Protein AF-A0A7J6A769-F1 (afdb_monomer_lite)

InterPro domains:
  IPR002492 Transposase, Tc1-like [PF01498] (1-58)
  IPR036397 Ribonuclease H superfamily [G3DSA:3.30.420.10] (31-125)

Structure (mmCIF, N/CA/C/O backbone):
data_AF-A0A7J6A769-F1
#
_entry.id   AF-A0A7J6A769-F1
#
loop_
_atom_site.group_PDB
_atom_site.id
_atom_site.type_symbol
_atom_site.label_atom_id
_atom_site.label_alt_id
_atom_site.label_comp_id
_atom_site.label_asym_id
_atom_site.label_entity_id
_atom_site.label_seq_id
_atom_site.pdbx_PDB_ins_code
_atom_site.Cartn_x
_atom_site.Cartn_y
_atom_site.Cartn_z
_atom_site.occupancy
_atom_site.B_iso_or_equiv
_atom_site.auth_seq_id
_atom_site.auth_comp_id
_atom_site.auth_asym_id
_atom_site.auth_atom_id
_atom_site.pdbx_PDB_model_num
ATOM 1 N N . MET A 1 1 ? 12.640 -5.653 -12.047 1.00 65.69 1 MET A N 1
ATOM 2 C CA . MET A 1 1 ? 12.620 -6.561 -13.205 1.00 65.69 1 MET A CA 1
ATOM 3 C C . MET A 1 1 ? 11.781 -5.989 -14.332 1.00 65.69 1 MET A C 1
ATOM 5 O O . MET A 1 1 ? 10.669 -6.430 -14.593 1.00 65.69 1 MET A O 1
ATOM 9 N N . THR A 1 2 ? 12.289 -4.942 -14.967 1.00 82.19 2 THR A N 1
ATOM 10 C CA . THR A 1 2 ? 11.688 -4.378 -16.181 1.00 82.19 2 THR A CA 1
ATOM 11 C C . THR A 1 2 ? 11.985 -5.263 -17.401 1.00 82.19 2 THR A C 1
ATOM 13 O O . THR A 1 2 ? 12.846 -6.138 -17.352 1.00 82.19 2 THR A O 1
ATOM 16 N N . LEU A 1 3 ? 11.262 -5.061 -18.508 1.00 83.94 3 LEU A N 1
ATOM 17 C CA . LEU A 1 3 ? 11.512 -5.803 -19.753 1.00 83.94 3 LEU A CA 1
ATOM 18 C C . LEU A 1 3 ? 12.920 -5.509 -20.304 1.00 83.94 3 LEU A C 1
ATOM 20 O O . LEU A 1 3 ? 13.565 -6.401 -20.845 1.00 83.94 3 LEU A O 1
ATOM 24 N N . ASP A 1 4 ? 13.410 -4.286 -20.095 1.00 85.12 4 ASP A N 1
ATOM 25 C CA . ASP A 1 4 ? 14.759 -3.865 -20.485 1.00 85.12 4 ASP A CA 1
ATOM 26 C C . ASP A 1 4 ? 15.838 -4.593 -19.677 1.00 85.12 4 ASP A C 1
ATOM 28 O O . ASP A 1 4 ? 16.845 -5.014 -20.238 1.00 85.12 4 ASP A O 1
ATOM 32 N N . GLU A 1 5 ? 15.611 -4.787 -18.374 1.00 86.75 5 GLU A N 1
ATOM 33 C CA . GLU A 1 5 ? 16.487 -5.606 -17.528 1.00 86.75 5 GLU A CA 1
ATOM 34 C C . GLU A 1 5 ? 16.547 -7.050 -18.041 1.00 86.75 5 GLU A C 1
ATOM 36 O O . GLU A 1 5 ? 17.636 -7.594 -18.179 1.00 86.75 5 GLU A O 1
ATOM 41 N N . LEU A 1 6 ? 15.405 -7.642 -18.412 1.00 86.62 6 LEU A N 1
ATOM 42 C CA . LEU A 1 6 ? 15.369 -9.004 -18.960 1.00 86.62 6 LEU A CA 1
ATOM 43 C C . LEU A 1 6 ? 16.128 -9.126 -20.286 1.00 86.62 6 LEU A C 1
ATOM 45 O O . LEU A 1 6 ? 16.881 -10.075 -20.479 1.00 86.62 6 LEU A O 1
ATOM 49 N N . GLN A 1 7 ? 15.966 -8.155 -21.184 1.00 89.38 7 GLN A N 1
ATOM 50 C CA . GLN A 1 7 ? 16.672 -8.152 -22.464 1.00 89.38 7 GLN A CA 1
ATOM 51 C C . GLN A 1 7 ? 18.194 -8.031 -22.287 1.00 89.38 7 GLN A C 1
ATOM 53 O O . GLN A 1 7 ? 18.956 -8.627 -23.047 1.00 89.38 7 GLN A O 1
ATOM 58 N N . ARG A 1 8 ? 18.646 -7.278 -21.276 1.00 88.44 8 ARG A N 1
ATOM 59 C CA . ARG A 1 8 ? 20.070 -7.183 -20.929 1.00 88.44 8 ARG A CA 1
ATOM 60 C C . ARG A 1 8 ? 20.598 -8.509 -20.387 1.00 88.44 8 ARG A C 1
ATOM 62 O O . ARG A 1 8 ? 21.608 -8.985 -20.885 1.00 88.44 8 ARG A O 1
ATOM 69 N N . THR A 1 9 ? 19.867 -9.155 -19.475 1.00 89.25 9 THR A N 1
ATOM 70 C CA . THR A 1 9 ? 20.287 -10.454 -18.916 1.00 89.25 9 THR A CA 1
ATOM 71 C C . THR A 1 9 ? 20.381 -11.562 -19.966 1.00 89.25 9 THR A C 1
ATOM 73 O O . THR A 1 9 ? 21.272 -12.398 -19.885 1.00 89.25 9 THR A O 1
ATOM 76 N N . THR A 1 10 ? 19.514 -11.578 -20.987 1.00 86.69 10 THR A N 1
ATOM 77 C CA . THR A 1 10 ? 19.628 -12.571 -22.073 1.00 86.69 10 THR A CA 1
ATOM 78 C C . THR A 1 10 ? 20.834 -12.294 -22.965 1.00 86.69 10 THR A C 1
ATOM 80 O O . THR A 1 10 ? 21.525 -13.225 -23.369 1.00 86.69 10 THR A O 1
ATOM 83 N N . ALA A 1 11 ? 21.133 -11.015 -23.219 1.00 87.44 11 ALA A N 1
ATOM 84 C CA . ALA A 1 11 ? 22.298 -10.618 -24.004 1.00 87.44 11 ALA A CA 1
ATOM 85 C C . ALA A 1 11 ? 23.623 -10.943 -23.289 1.00 87.44 11 ALA A C 1
ATOM 87 O O . ALA A 1 11 ? 24.581 -11.334 -23.949 1.00 87.44 11 ALA A O 1
ATOM 88 N N . GLU A 1 12 ? 23.669 -10.849 -21.956 1.00 88.38 12 GLU A N 1
ATOM 89 C CA . GLU A 1 12 ? 24.814 -11.283 -21.136 1.00 88.38 12 GLU A CA 1
ATOM 90 C C . GLU A 1 12 ? 25.096 -12.790 -21.265 1.00 88.38 12 GLU A C 1
ATOM 92 O O . GLU A 1 12 ? 26.248 -13.210 -21.214 1.00 88.38 12 GLU A O 1
ATOM 97 N N . VAL A 1 13 ? 24.057 -13.598 -21.496 1.00 88.19 13 VAL A N 1
ATOM 98 C CA . VAL A 1 13 ? 24.154 -15.051 -21.736 1.00 88.19 13 VAL A CA 1
ATOM 99 C C . VAL A 1 13 ? 24.471 -15.369 -23.213 1.00 88.19 13 VAL A C 1
ATOM 101 O O . VAL A 1 13 ? 24.634 -16.526 -23.588 1.00 88.19 13 VAL A O 1
ATOM 104 N N . GLY A 1 14 ? 24.616 -14.346 -24.064 1.00 87.38 14 GLY A N 1
ATOM 105 C CA . GLY A 1 14 ? 24.923 -14.487 -25.490 1.00 87.38 14 GLY A CA 1
ATOM 106 C C . GLY A 1 14 ? 23.694 -14.650 -26.390 1.00 87.38 14 GLY A C 1
ATOM 107 O O . GLY A 1 14 ? 23.841 -14.817 -27.600 1.00 87.38 14 GLY A O 1
ATOM 108 N N . GLU A 1 15 ? 22.480 -14.557 -25.841 1.00 84.31 15 GLU A N 1
ATOM 109 C CA . GLU A 1 15 ? 21.236 -14.636 -26.605 1.00 84.31 15 GLU A CA 1
ATOM 110 C C . GLU A 1 15 ? 20.649 -13.243 -26.867 1.00 84.31 15 GLU A C 1
ATOM 112 O O . GLU A 1 15 ? 20.137 -12.551 -25.981 1.00 84.31 15 GLU A O 1
ATOM 117 N N . SER A 1 16 ? 20.665 -12.831 -28.136 1.00 86.56 16 SER A N 1
ATOM 118 C CA . SER A 1 16 ? 19.993 -11.607 -28.572 1.00 86.56 16 SER A CA 1
ATOM 119 C C . SER A 1 16 ? 18.514 -11.884 -28.842 1.00 86.56 16 SER A C 1
ATOM 121 O O . SER A 1 16 ? 18.136 -12.409 -29.891 1.00 86.56 16 SER A O 1
ATOM 123 N N . VAL A 1 17 ? 17.656 -11.538 -27.879 1.00 88.75 17 VAL A N 1
ATOM 124 C CA . VAL A 1 17 ? 16.205 -11.753 -27.962 1.00 88.75 17 VAL A CA 1
ATOM 125 C C . VAL A 1 17 ? 15.472 -10.424 -28.146 1.00 88.75 17 VAL A C 1
ATOM 127 O O . VAL A 1 17 ? 15.727 -9.436 -27.454 1.00 88.75 17 VAL A O 1
ATOM 130 N N . HIS A 1 18 ? 14.507 -10.388 -29.070 1.00 90.50 18 HIS A N 1
ATOM 131 C CA . HIS A 1 18 ? 13.672 -9.204 -29.267 1.00 90.50 18 HIS A CA 1
ATOM 132 C C . HIS A 1 18 ? 12.664 -9.021 -28.120 1.00 90.50 18 HIS A C 1
ATOM 134 O O . HIS A 1 18 ? 12.054 -9.976 -27.630 1.00 90.50 18 HIS A O 1
ATOM 140 N N . ARG A 1 19 ? 12.397 -7.762 -27.753 1.00 89.06 19 ARG A N 1
ATOM 141 C CA . ARG A 1 19 ? 11.475 -7.374 -26.668 1.00 89.06 19 ARG A CA 1
ATOM 142 C C . ARG A 1 19 ? 10.098 -8.030 -26.764 1.00 89.06 19 ARG A C 1
ATOM 144 O O . ARG A 1 19 ? 9.517 -8.429 -25.756 1.00 89.06 19 ARG A O 1
ATOM 151 N N . THR A 1 20 ? 9.560 -8.144 -27.979 1.00 90.88 20 THR A N 1
ATOM 152 C CA . THR A 1 20 ? 8.240 -8.751 -28.214 1.00 90.88 20 THR A CA 1
ATOM 153 C C . THR A 1 20 ? 8.225 -10.237 -27.892 1.00 90.88 20 THR A C 1
ATOM 155 O O . THR A 1 20 ? 7.206 -10.740 -27.433 1.00 90.88 20 THR A O 1
ATOM 158 N N . THR A 1 21 ? 9.335 -10.940 -28.119 1.00 91.75 21 THR A N 1
ATOM 159 C CA . THR A 1 21 ? 9.466 -12.365 -27.807 1.00 91.75 21 THR A CA 1
ATOM 160 C C . THR A 1 21 ? 9.449 -12.562 -26.297 1.00 91.75 21 THR A C 1
ATOM 162 O O . THR A 1 21 ? 8.645 -13.346 -25.804 1.00 91.75 21 THR A O 1
ATOM 165 N N . ILE A 1 22 ? 10.214 -11.752 -25.558 1.00 90.38 22 ILE A N 1
ATOM 166 C CA . ILE A 1 22 ? 10.205 -11.740 -24.087 1.00 90.38 22 ILE A CA 1
ATOM 167 C C . ILE A 1 22 ? 8.787 -11.466 -23.563 1.00 90.38 22 ILE A C 1
ATOM 169 O O . ILE A 1 22 ? 8.263 -12.231 -22.757 1.00 90.38 22 ILE A O 1
ATOM 173 N N . SER A 1 23 ? 8.113 -10.426 -24.070 1.00 89.75 23 SER A N 1
ATOM 174 C CA . SER A 1 23 ? 6.742 -10.096 -23.654 1.00 89.75 23 SER A CA 1
ATOM 175 C C . SER A 1 23 ? 5.740 -11.216 -23.947 1.00 89.75 23 SER A C 1
ATOM 177 O O . SER A 1 23 ? 4.922 -11.530 -23.085 1.00 89.75 23 SER A O 1
ATOM 179 N N . ARG A 1 24 ? 5.795 -11.839 -25.131 1.00 93.38 24 ARG A N 1
ATOM 180 C CA . ARG A 1 24 ? 4.902 -12.950 -25.498 1.00 93.38 24 ARG A CA 1
ATOM 181 C C . ARG A 1 24 ? 5.118 -14.163 -24.601 1.00 93.38 24 ARG A C 1
ATOM 183 O O . ARG A 1 24 ? 4.139 -14.748 -24.148 1.00 93.38 24 ARG A O 1
ATOM 190 N N . THR A 1 25 ? 6.369 -14.510 -24.311 1.00 93.06 25 THR A N 1
ATOM 191 C CA . THR A 1 25 ? 6.705 -15.621 -23.413 1.00 93.06 25 THR A CA 1
ATOM 192 C C . THR A 1 25 ? 6.221 -15.351 -21.989 1.00 93.06 25 THR A C 1
ATOM 194 O O . THR A 1 25 ? 5.599 -16.225 -21.391 1.00 93.06 25 THR A O 1
ATOM 197 N N . LEU A 1 26 ? 6.406 -14.128 -21.476 1.00 90.44 26 LEU A N 1
ATOM 198 C CA . LEU A 1 26 ? 5.879 -13.712 -20.170 1.00 90.44 26 LEU A CA 1
ATOM 199 C C . LEU A 1 26 ? 4.347 -13.757 -20.124 1.00 90.44 26 LEU A C 1
ATOM 201 O O . LEU A 1 26 ? 3.767 -14.250 -19.164 1.00 90.44 26 LEU A O 1
ATOM 205 N N . HIS A 1 27 ? 3.667 -13.299 -21.175 1.00 91.25 27 HIS A N 1
ATOM 206 C CA . HIS A 1 27 ? 2.207 -13.384 -21.241 1.00 91.25 27 HIS A CA 1
ATOM 207 C C . HIS A 1 27 ? 1.725 -14.837 -21.324 1.00 91.25 27 HIS A C 1
ATOM 209 O O . HIS A 1 27 ? 0.735 -15.183 -20.681 1.00 91.25 27 HIS A O 1
ATOM 215 N N . LYS A 1 28 ? 2.443 -15.704 -22.051 1.00 93.50 28 LYS A N 1
ATOM 216 C CA . LYS A 1 28 ? 2.166 -17.146 -22.105 1.00 93.50 28 LYS A CA 1
ATOM 217 C C . LYS A 1 28 ? 2.329 -17.809 -20.732 1.00 93.50 28 LYS A C 1
ATOM 219 O O . LYS A 1 28 ? 1.573 -18.722 -20.424 1.00 93.50 28 LYS A O 1
ATOM 224 N N . SER A 1 29 ? 3.255 -17.329 -19.898 1.00 92.38 29 SER A N 1
ATOM 225 C CA . SER A 1 29 ? 3.398 -17.762 -18.501 1.00 92.38 29 SER A CA 1
ATOM 226 C C . SER A 1 29 ? 2.487 -17.016 -17.514 1.00 92.38 29 SER A C 1
ATOM 228 O O . SER A 1 29 ? 2.562 -17.252 -16.311 1.00 92.38 29 SER A O 1
ATOM 230 N N . GLY A 1 30 ? 1.603 -16.133 -17.995 1.00 91.06 30 GLY A N 1
ATOM 231 C CA . GLY A 1 30 ? 0.641 -15.397 -17.169 1.00 91.06 30 GLY A CA 1
ATOM 232 C C . GLY A 1 30 ? 1.223 -14.204 -16.401 1.00 91.06 30 GLY A C 1
ATOM 233 O O . GLY A 1 30 ? 0.551 -13.646 -15.531 1.00 91.06 30 GLY A O 1
ATOM 234 N N . LEU A 1 31 ? 2.452 -13.788 -16.709 1.00 87.50 31 LEU A N 1
ATOM 235 C CA . LEU A 1 31 ? 3.113 -12.636 -16.103 1.00 87.50 31 LEU A CA 1
ATOM 236 C C . LEU A 1 31 ? 2.793 -11.366 -16.886 1.00 87.50 31 LEU A C 1
ATOM 238 O O . LEU A 1 31 ? 3.103 -11.254 -18.068 1.00 87.50 31 LEU A O 1
ATOM 242 N N . TYR A 1 32 ? 2.225 -10.369 -16.208 1.00 87.38 32 TYR A N 1
ATOM 243 C CA . TYR A 1 32 ? 1.846 -9.103 -16.828 1.00 87.38 32 TYR A CA 1
ATOM 244 C C . TYR A 1 32 ? 2.404 -7.902 -16.068 1.00 87.38 32 TYR A C 1
ATOM 246 O O . TYR A 1 32 ? 2.437 -7.882 -14.837 1.00 87.38 32 TYR A O 1
ATOM 254 N N . GLY A 1 33 ? 2.747 -6.845 -16.805 1.00 81.69 33 GLY A N 1
ATOM 255 C CA . GLY A 1 33 ? 3.098 -5.554 -16.215 1.00 81.69 33 GLY A CA 1
ATOM 256 C C . GLY A 1 33 ? 1.923 -4.949 -15.437 1.00 81.69 33 GLY A C 1
ATOM 257 O O . GLY A 1 33 ? 0.786 -4.920 -15.921 1.00 81.69 33 GLY A O 1
ATOM 258 N N . ARG A 1 34 ? 2.182 -4.465 -14.218 1.00 83.62 34 ARG A N 1
ATOM 259 C CA . ARG A 1 34 ? 1.205 -3.782 -13.354 1.00 83.62 34 ARG A CA 1
ATOM 260 C C . ARG A 1 34 ? 1.849 -2.592 -12.643 1.00 83.62 34 ARG A C 1
ATOM 262 O O . ARG A 1 34 ? 3.067 -2.450 -12.607 1.00 83.62 34 ARG A O 1
ATOM 269 N N . VAL A 1 35 ? 0.997 -1.728 -12.093 1.00 79.25 35 VAL A N 1
ATOM 270 C CA . VAL A 1 35 ? 1.375 -0.568 -11.276 1.00 79.25 35 VAL A CA 1
ATOM 271 C C . VAL A 1 35 ? 1.066 -0.904 -9.822 1.00 79.25 35 VAL A C 1
ATOM 273 O O . VAL A 1 35 ? -0.109 -0.961 -9.450 1.00 79.25 35 VAL A O 1
ATOM 276 N N . ALA A 1 36 ? 2.071 -1.136 -8.980 1.00 81.62 36 ALA A N 1
ATOM 277 C CA . ALA A 1 36 ? 1.790 -1.297 -7.560 1.00 81.62 36 ALA A CA 1
ATOM 278 C C . ALA A 1 36 ? 1.172 -0.027 -6.964 1.00 81.62 36 ALA A C 1
ATOM 280 O O . ALA A 1 36 ? 1.567 1.105 -7.248 1.00 81.62 36 ALA A O 1
ATOM 281 N N . ARG A 1 37 ? 0.187 -0.233 -6.091 1.00 85.75 37 ARG A N 1
ATOM 282 C CA . ARG A 1 37 ? -0.471 0.850 -5.362 1.00 85.75 37 ARG A CA 1
ATOM 283 C C . ARG A 1 37 ? 0.469 1.373 -4.282 1.00 85.75 37 ARG A C 1
ATOM 285 O O . ARG A 1 37 ? 1.042 0.583 -3.533 1.00 85.75 37 ARG A O 1
ATOM 292 N N . ARG A 1 38 ? 0.563 2.700 -4.149 1.00 84.56 38 ARG A N 1
ATOM 293 C CA . ARG A 1 38 ? 1.182 3.324 -2.973 1.00 84.56 38 ARG A CA 1
ATOM 294 C C . ARG A 1 38 ? 0.372 2.909 -1.749 1.00 84.56 38 ARG A C 1
ATOM 296 O O . ARG A 1 38 ? -0.829 3.161 -1.694 1.00 84.56 38 ARG A O 1
ATOM 303 N N . LYS A 1 39 ? 1.022 2.242 -0.802 1.00 87.50 39 LYS A N 1
ATOM 304 C CA . LYS A 1 39 ? 0.437 1.863 0.482 1.00 87.50 39 LYS A CA 1
ATOM 305 C C . LYS A 1 39 ? 1.288 2.489 1.585 1.00 87.50 39 LYS A C 1
ATOM 307 O O . LYS A 1 39 ? 2.512 2.498 1.440 1.00 87.50 39 LYS A O 1
ATOM 312 N N . PRO A 1 40 ? 0.679 3.012 2.659 1.00 90.19 40 PRO A N 1
ATOM 313 C CA . PRO A 1 40 ? 1.447 3.424 3.822 1.00 90.19 40 PRO A CA 1
ATOM 314 C C . PRO A 1 40 ? 2.159 2.201 4.406 1.00 90.19 40 PRO A C 1
ATOM 316 O O . PRO A 1 40 ? 1.592 1.105 4.461 1.00 90.19 40 PRO A O 1
ATOM 319 N N . PHE A 1 41 ? 3.408 2.384 4.827 1.00 91.50 41 PHE A N 1
ATOM 320 C CA . PHE A 1 41 ? 4.149 1.326 5.496 1.00 91.50 41 PHE A CA 1
ATOM 321 C C . PHE A 1 41 ? 3.598 1.140 6.913 1.00 91.50 41 PHE A C 1
ATOM 323 O O . PHE A 1 41 ? 3.510 2.091 7.689 1.00 91.50 41 PHE A O 1
ATOM 330 N N . LEU A 1 42 ? 3.196 -0.085 7.248 1.00 93.69 42 LEU A N 1
ATOM 331 C CA . LEU A 1 42 ? 2.626 -0.410 8.553 1.00 93.69 42 LEU A CA 1
ATOM 332 C C . LEU A 1 42 ? 3.654 -1.160 9.392 1.00 93.69 42 LEU A C 1
ATOM 334 O O . LEU A 1 42 ? 4.121 -2.226 8.989 1.00 93.69 42 LEU A O 1
ATOM 338 N N . LYS A 1 43 ? 3.933 -0.638 10.588 1.00 95.75 43 LYS A N 1
ATOM 339 C CA . LYS A 1 43 ? 4.665 -1.365 11.628 1.00 95.75 43 LYS A CA 1
ATOM 340 C C . LYS A 1 43 ? 3.831 -2.548 12.124 1.00 95.75 43 LYS A C 1
ATOM 342 O O . LYS A 1 43 ? 2.599 -2.518 12.060 1.00 95.75 43 LYS A O 1
ATOM 347 N N . ASP A 1 44 ? 4.483 -3.563 12.677 1.00 96.31 44 ASP A N 1
ATOM 348 C CA . ASP A 1 44 ? 3.787 -4.770 13.142 1.00 96.31 44 ASP A CA 1
ATOM 349 C C . ASP A 1 44 ? 2.803 -4.494 14.281 1.00 96.31 44 ASP A C 1
ATOM 351 O O . ASP A 1 44 ? 1.739 -5.109 14.336 1.00 96.31 44 ASP A O 1
ATOM 355 N N . ILE A 1 45 ? 3.089 -3.492 15.116 1.00 97.19 45 ILE A N 1
ATOM 356 C CA . ILE A 1 45 ? 2.159 -2.996 16.139 1.00 97.19 45 ILE A CA 1
ATOM 357 C C . ILE A 1 45 ? 0.842 -2.548 15.487 1.00 97.19 45 ILE A C 1
ATOM 359 O O . ILE A 1 45 ? -0.232 -2.972 15.904 1.00 97.19 45 ILE A O 1
ATOM 363 N N . HIS A 1 46 ? 0.910 -1.764 14.405 1.00 95.94 46 HIS A N 1
ATOM 364 C CA . HIS A 1 46 ? -0.284 -1.281 13.707 1.00 95.94 46 HIS A CA 1
ATOM 365 C C . HIS A 1 46 ? -1.066 -2.431 13.067 1.00 95.94 46 HIS A C 1
ATOM 367 O O . HIS A 1 46 ? -2.294 -2.417 13.085 1.00 95.94 46 HIS A O 1
ATOM 373 N N . LYS A 1 47 ? -0.377 -3.441 12.516 1.00 95.31 47 LYS A N 1
ATOM 374 C CA . LYS A 1 47 ? -1.032 -4.627 11.939 1.00 95.31 47 LYS A CA 1
ATOM 375 C C . LYS A 1 47 ? -1.823 -5.385 13.004 1.00 95.31 47 LYS A C 1
ATOM 377 O O . LYS A 1 47 ? -2.990 -5.692 12.775 1.00 95.31 47 LYS A O 1
ATOM 382 N N . LYS A 1 48 ? -1.219 -5.623 14.174 1.00 97.00 48 LYS A N 1
ATOM 383 C CA . LYS A 1 48 ? -1.872 -6.299 15.305 1.00 97.00 48 LYS A CA 1
ATOM 384 C C . LYS A 1 48 ? -3.082 -5.513 15.808 1.00 97.00 48 LYS A C 1
ATOM 386 O O . LYS A 1 48 ? -4.160 -6.087 15.927 1.00 97.00 48 LYS A O 1
ATOM 391 N N . SER A 1 49 ? -2.941 -4.204 16.027 1.00 96.50 49 SER A N 1
ATOM 392 C CA . SER A 1 49 ? -4.051 -3.360 16.490 1.00 96.50 49 SER A CA 1
ATOM 393 C C . SER A 1 49 ? -5.201 -3.312 15.483 1.00 96.50 49 SER A C 1
ATOM 395 O O . SER A 1 49 ? -6.357 -3.464 15.869 1.00 96.50 49 SER A O 1
ATOM 397 N N . ARG A 1 50 ? -4.900 -3.178 14.184 1.00 96.81 50 ARG A N 1
ATOM 398 C CA . ARG A 1 50 ? -5.920 -3.190 13.124 1.00 96.81 50 ARG A CA 1
ATOM 399 C C . ARG A 1 50 ? -6.630 -4.535 13.017 1.00 96.81 50 ARG A C 1
ATOM 401 O O . ARG A 1 50 ? -7.842 -4.551 12.839 1.00 96.81 50 ARG A O 1
ATOM 408 N N . LEU A 1 51 ? -5.900 -5.645 13.139 1.00 96.69 51 LEU A N 1
ATOM 409 C CA . LEU A 1 51 ? -6.493 -6.981 13.117 1.00 96.69 51 LEU A CA 1
ATOM 410 C C . LEU A 1 51 ? -7.401 -7.205 14.331 1.00 96.69 51 LEU A C 1
ATOM 412 O O . LEU A 1 51 ? -8.521 -7.681 14.172 1.00 96.69 51 LEU A O 1
ATOM 416 N N . LYS A 1 52 ? -6.954 -6.813 15.530 1.00 97.38 52 LYS A N 1
ATOM 417 C CA . LYS A 1 52 ? -7.763 -6.891 16.754 1.00 97.38 52 LYS A CA 1
ATOM 418 C C . LYS A 1 52 ? -9.049 -6.071 16.627 1.00 97.38 52 LYS A C 1
ATOM 420 O O . LYS A 1 52 ? -10.116 -6.578 16.936 1.00 97.38 52 LYS A O 1
ATOM 425 N N . PHE A 1 53 ? -8.951 -4.843 16.117 1.00 95.62 53 PHE A N 1
ATOM 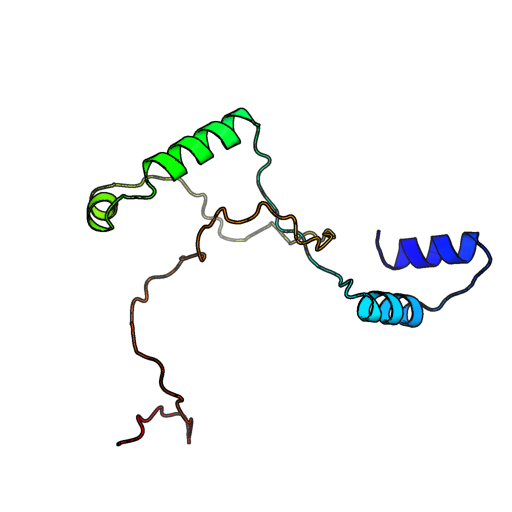426 C CA . PHE A 1 53 ? -10.118 -3.998 15.871 1.00 95.62 53 PHE A CA 1
ATOM 427 C C . PHE A 1 53 ? -11.075 -4.631 14.854 1.00 95.62 53 PHE A C 1
ATOM 429 O O . PHE A 1 53 ? -12.267 -4.722 15.112 1.00 95.62 53 PHE A O 1
ATOM 436 N N . ALA A 1 54 ? -10.570 -5.112 13.715 1.00 95.88 54 ALA A N 1
ATOM 437 C CA . ALA A 1 54 ? -11.421 -5.724 12.698 1.00 95.88 54 ALA A CA 1
ATOM 438 C C . ALA A 1 54 ? -12.134 -6.974 13.232 1.00 95.88 54 ALA A C 1
ATOM 440 O O . ALA A 1 54 ? -13.336 -7.114 13.051 1.00 95.88 54 ALA A O 1
ATOM 441 N N . THR A 1 55 ? -11.404 -7.852 13.926 1.00 96.69 55 THR A N 1
ATOM 442 C CA . THR A 1 55 ? -11.955 -9.100 14.475 1.00 96.69 55 THR A CA 1
ATOM 443 C C . THR A 1 55 ? -12.997 -8.863 15.562 1.00 96.69 55 THR A C 1
ATOM 445 O O . THR A 1 55 ? -14.008 -9.558 15.565 1.00 96.69 55 THR A O 1
ATOM 448 N N . SER A 1 56 ? -12.811 -7.867 16.436 1.00 96.19 56 SER A N 1
ATOM 449 C CA . SER A 1 56 ? -13.794 -7.559 17.481 1.00 96.19 56 SER A CA 1
ATOM 450 C C . SER A 1 56 ? -15.101 -6.982 16.936 1.00 96.19 56 SER A C 1
ATOM 452 O O . SER A 1 56 ? -16.123 -7.124 17.593 1.00 96.19 56 SER A O 1
ATOM 454 N N . HIS A 1 57 ? -15.075 -6.367 15.749 1.00 94.25 57 HIS A N 1
ATOM 455 C CA . HIS A 1 57 ? -16.233 -5.701 15.145 1.00 94.25 57 HIS A CA 1
ATOM 456 C C . HIS A 1 57 ? -16.831 -6.470 13.942 1.00 94.25 57 HIS A C 1
ATOM 458 O O . HIS A 1 57 ? -17.655 -5.937 13.199 1.00 94.25 57 HIS A O 1
ATOM 464 N N . LEU A 1 58 ? -16.432 -7.733 13.716 1.00 92.75 58 LEU A N 1
ATOM 465 C CA . LEU A 1 58 ? -16.945 -8.568 12.611 1.00 92.75 58 LEU A CA 1
ATOM 466 C C . LEU A 1 58 ? -18.455 -8.840 12.708 1.00 92.75 58 LEU A C 1
ATOM 468 O O . LEU A 1 58 ? -19.115 -8.984 11.682 1.00 92.75 58 LEU A O 1
ATOM 472 N N . GLY A 1 59 ? -18.981 -8.948 13.930 1.00 92.50 59 GLY A N 1
ATOM 473 C CA . GLY A 1 59 ? -20.391 -9.245 14.202 1.00 92.50 59 GLY A CA 1
ATOM 474 C C . GLY A 1 59 ? -21.279 -8.011 14.350 1.00 92.50 59 GLY A C 1
ATOM 475 O O . GLY A 1 59 ? -22.470 -8.148 14.628 1.00 92.50 59 GLY A O 1
ATOM 476 N N . ASP A 1 60 ? -20.723 -6.810 14.196 1.00 91.69 60 ASP A N 1
ATOM 477 C CA . ASP A 1 60 ? -21.467 -5.596 14.487 1.00 91.69 60 ASP A CA 1
ATOM 478 C C . ASP A 1 60 ? -22.535 -5.302 13.444 1.00 91.69 60 ASP A C 1
ATOM 480 O O . ASP A 1 60 ? -22.314 -5.331 12.231 1.00 91.69 60 ASP A O 1
ATOM 484 N N . THR A 1 61 ? -23.719 -4.953 13.941 1.00 93.12 61 THR A N 1
ATOM 485 C CA . THR A 1 61 ? -24.839 -4.604 13.072 1.00 93.12 61 THR A CA 1
ATOM 486 C C . THR A 1 61 ? -24.599 -3.256 12.382 1.00 93.12 61 THR A C 1
ATOM 488 O O . THR A 1 61 ? -24.037 -2.335 12.983 1.00 93.12 61 THR A O 1
ATOM 491 N N . PRO A 1 62 ? -25.112 -3.056 11.154 1.00 91.62 62 PRO A N 1
ATOM 492 C CA . PRO A 1 62 ? -25.042 -1.762 10.471 1.00 91.62 62 PRO A CA 1
ATOM 493 C C . PRO A 1 62 ? -25.612 -0.594 11.293 1.00 91.62 62 PRO A C 1
ATOM 495 O O . PRO A 1 62 ? -25.177 0.545 11.146 1.00 91.62 62 PRO A O 1
ATOM 498 N N . ASN A 1 63 ? -26.575 -0.865 12.181 1.00 93.62 63 ASN A N 1
ATOM 499 C CA . ASN A 1 63 ? -27.172 0.146 13.052 1.00 93.62 63 ASN A CA 1
ATOM 500 C C . ASN A 1 63 ? -26.225 0.641 14.152 1.00 93.62 63 ASN A C 1
ATOM 502 O O . ASN A 1 63 ? -26.394 1.769 14.608 1.00 93.62 63 ASN A O 1
ATOM 506 N N . MET A 1 64 ? -25.243 -0.164 14.567 1.00 93.50 64 MET A N 1
ATOM 507 C CA . MET A 1 64 ? -24.184 0.287 15.470 1.00 93.50 64 MET A CA 1
ATOM 508 C C . MET A 1 64 ? -23.333 1.353 14.774 1.00 93.50 64 MET A C 1
ATOM 510 O O . MET A 1 64 ? -23.201 2.462 15.284 1.00 93.50 64 MET A O 1
ATOM 514 N N . TRP A 1 65 ? -22.869 1.074 13.554 1.00 93.88 65 TRP A N 1
ATOM 515 C CA . TRP A 1 65 ? -22.004 1.981 12.793 1.00 93.88 65 TRP A CA 1
ATOM 516 C C . TRP A 1 65 ? -22.650 3.329 12.461 1.00 93.88 65 TRP A C 1
ATOM 518 O O . TRP A 1 65 ? -21.952 4.335 12.386 1.00 93.88 65 TRP A O 1
ATOM 528 N N . LYS A 1 66 ? -23.983 3.380 12.326 1.00 94.31 66 LYS A N 1
ATOM 529 C CA . LYS A 1 66 ? -24.737 4.637 12.147 1.00 94.31 66 LYS A CA 1
ATOM 530 C C . LYS A 1 66 ? -24.657 5.577 13.351 1.00 94.31 66 LYS A C 1
ATOM 532 O O . LYS A 1 66 ? -24.897 6.768 13.195 1.00 94.31 66 LYS A O 1
ATOM 537 N N . LYS A 1 67 ? -24.368 5.049 14.541 1.00 94.88 67 LYS A N 1
ATOM 538 C CA . LYS A 1 67 ? -24.221 5.842 15.769 1.00 94.88 67 LYS A CA 1
ATOM 539 C C . LYS A 1 67 ? -22.807 6.402 15.931 1.00 94.88 67 LYS A C 1
ATOM 541 O O . LYS A 1 67 ? -22.590 7.223 16.815 1.00 94.88 67 LYS A O 1
ATOM 546 N N . VAL A 1 68 ? -21.850 5.958 15.113 1.00 95.00 68 VAL A N 1
ATOM 547 C CA . VAL A 1 68 ? -20.456 6.398 15.199 1.00 95.00 68 VAL A CA 1
ATOM 548 C C . VAL A 1 68 ? -20.280 7.694 14.412 1.00 95.00 68 VAL A C 1
ATOM 550 O O . VAL A 1 68 ? -20.496 7.728 13.201 1.00 95.00 68 VAL A O 1
ATOM 553 N N . LEU A 1 69 ? -19.866 8.756 15.105 1.00 96.62 69 LEU A N 1
ATOM 554 C CA . LEU A 1 69 ? -19.450 10.010 14.484 1.00 96.62 69 LEU A CA 1
ATOM 555 C C . LEU A 1 69 ? -17.957 9.933 14.144 1.00 96.62 69 LEU A C 1
ATOM 557 O O . LEU A 1 69 ? -17.123 9.791 15.035 1.00 96.62 69 LEU A O 1
ATOM 561 N N . TRP A 1 70 ? -17.628 10.027 12.858 1.00 95.19 70 TRP A N 1
ATOM 562 C CA . TRP A 1 70 ? -16.250 10.011 12.369 1.00 95.19 70 TRP A CA 1
ATOM 563 C C . TRP A 1 70 ? -15.749 11.436 12.138 1.00 95.19 70 TRP A C 1
ATOM 565 O O . TRP A 1 70 ? -16.463 12.256 11.564 1.00 95.19 70 TRP A O 1
ATOM 575 N N . SER A 1 71 ? -14.510 11.711 12.535 1.00 96.69 71 SER A N 1
ATOM 576 C CA . SER A 1 71 ? -13.824 12.982 12.292 1.00 96.69 71 SER A CA 1
ATOM 577 C C . SER A 1 71 ? -12.447 12.721 11.689 1.00 96.69 71 SER A C 1
ATOM 579 O O . SER A 1 71 ? -11.728 11.849 12.177 1.00 96.69 71 SER A O 1
ATOM 581 N N . ASP A 1 72 ? -12.082 13.478 10.659 1.00 95.94 72 ASP A N 1
ATOM 582 C CA . ASP A 1 72 ? -10.746 13.478 10.059 1.00 95.94 72 ASP A CA 1
ATOM 583 C C . ASP A 1 72 ? -10.460 14.853 9.442 1.00 95.94 72 ASP A C 1
ATOM 585 O O . ASP A 1 72 ? -11.387 15.600 9.116 1.00 95.94 72 ASP A O 1
ATOM 589 N N . GLU A 1 73 ? -9.184 15.173 9.262 1.00 93.75 73 GLU A N 1
ATOM 590 C CA . GLU A 1 73 ? -8.729 16.402 8.618 1.00 93.75 73 GLU A CA 1
ATOM 591 C C . GLU A 1 73 ? -8.117 16.075 7.255 1.00 93.75 73 GLU A C 1
ATOM 593 O O . GLU A 1 73 ? -7.269 15.192 7.121 1.00 93.75 73 GLU A O 1
ATOM 598 N N . THR A 1 74 ? -8.516 16.808 6.213 1.00 90.81 74 THR A N 1
ATOM 599 C CA . THR A 1 74 ? -7.933 16.638 4.880 1.00 90.81 74 THR A CA 1
ATOM 600 C C . THR A 1 74 ? -7.524 17.969 4.275 1.00 90.81 74 THR A C 1
ATOM 602 O O . THR A 1 74 ? -8.213 18.980 4.413 1.00 90.81 74 THR A O 1
ATOM 605 N N . LYS A 1 75 ? -6.384 17.967 3.583 1.00 89.81 75 LYS A N 1
ATOM 606 C CA . LYS A 1 75 ? -5.883 19.139 2.871 1.00 89.81 75 LYS A CA 1
ATOM 607 C C . LYS A 1 75 ? -6.473 19.168 1.464 1.00 89.81 75 LYS A C 1
ATOM 609 O O . LYS A 1 75 ? -6.248 18.248 0.680 1.00 89.81 75 LYS A O 1
ATOM 614 N N . ILE A 1 76 ? -7.178 20.246 1.135 1.00 85.88 76 ILE A N 1
ATOM 615 C CA . ILE A 1 76 ? -7.710 20.493 -0.209 1.00 85.88 76 ILE A CA 1
ATOM 616 C C . ILE A 1 76 ? -6.776 21.483 -0.908 1.00 85.88 76 ILE A C 1
ATOM 618 O O . ILE A 1 76 ? -6.6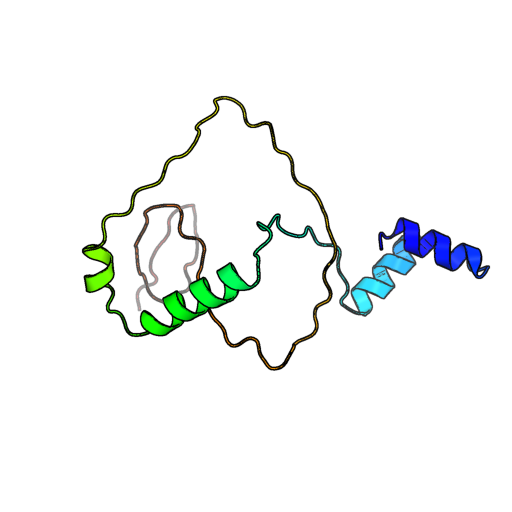41 22.627 -0.482 1.00 85.88 76 ILE A O 1
ATOM 622 N N . GLU A 1 77 ? -6.104 21.032 -1.967 1.00 85.88 77 GLU A N 1
ATOM 623 C CA . GLU A 1 77 ? -5.227 21.865 -2.797 1.00 85.88 77 GLU A CA 1
ATOM 624 C C . GLU A 1 77 ? -5.892 22.139 -4.151 1.00 85.88 77 GLU A C 1
ATOM 626 O O . GLU A 1 77 ? -6.478 21.239 -4.752 1.00 85.88 77 GLU A O 1
ATOM 631 N N . LEU A 1 78 ? -5.778 23.376 -4.648 1.00 79.62 78 LEU A N 1
ATOM 632 C CA . LEU A 1 78 ? -6.396 23.809 -5.909 1.00 79.62 78 LEU A CA 1
ATOM 633 C C . LEU A 1 78 ? -5.762 23.143 -7.150 1.00 79.62 78 LEU A C 1
ATOM 635 O O . LEU A 1 78 ? -6.426 22.987 -8.171 1.00 79.62 78 LEU A O 1
ATOM 639 N N . PHE A 1 79 ? -4.502 22.699 -7.054 1.00 65.31 79 PHE A N 1
ATOM 640 C CA . PHE A 1 79 ? -3.762 22.041 -8.137 1.00 65.31 79 PHE A CA 1
ATOM 641 C C . PHE A 1 79 ? -2.966 20.837 -7.593 1.00 65.31 79 PHE A C 1
ATOM 643 O O . PHE A 1 79 ? -2.125 20.994 -6.713 1.00 65.31 79 PHE A O 1
ATOM 650 N N . ALA A 1 80 ? -3.227 19.621 -8.092 1.00 66.62 80 ALA A N 1
ATOM 651 C CA . ALA A 1 80 ? -2.666 18.376 -7.548 1.00 66.62 80 ALA A CA 1
ATOM 652 C C . ALA A 1 80 ? -1.272 18.031 -8.120 1.00 66.62 80 ALA A C 1
ATOM 654 O O . ALA A 1 80 ? -1.127 17.812 -9.320 1.00 66.62 80 ALA A O 1
ATOM 655 N N . HIS A 1 81 ? -0.255 17.884 -7.260 1.00 60.81 81 HIS A N 1
ATOM 656 C CA . HIS A 1 81 ? 1.152 17.697 -7.673 1.00 60.81 81 HIS A CA 1
ATOM 657 C C . HIS A 1 81 ? 1.644 16.223 -7.751 1.00 60.81 81 HIS A C 1
ATOM 659 O O . HIS A 1 81 ? 2.782 15.953 -8.129 1.00 60.81 81 HIS A O 1
ATOM 665 N N . ASN A 1 82 ? 0.834 15.218 -7.391 1.00 59.78 82 ASN A N 1
ATOM 666 C CA . ASN A 1 82 ? 1.341 13.857 -7.122 1.00 59.78 82 ASN A CA 1
ATOM 667 C C . ASN A 1 82 ? 0.995 12.809 -8.207 1.00 59.78 82 ASN A C 1
ATOM 669 O O . ASN A 1 82 ? -0.003 12.094 -8.110 1.00 59.78 82 ASN A O 1
ATOM 673 N N . ALA A 1 83 ? 1.865 12.662 -9.214 1.00 54.31 83 ALA A N 1
ATOM 674 C CA . ALA A 1 83 ? 1.755 11.662 -10.288 1.00 54.31 83 ALA A CA 1
ATOM 675 C C . ALA A 1 83 ? 2.178 10.219 -9.880 1.00 54.31 83 ALA A C 1
ATOM 677 O O . ALA A 1 83 ? 2.931 9.992 -8.929 1.00 54.31 83 ALA A O 1
ATOM 678 N N . LYS A 1 84 ? 1.652 9.215 -10.606 1.00 56.62 84 LYS A N 1
ATOM 679 C CA . LYS A 1 84 ? 1.680 7.758 -10.310 1.00 56.62 84 LYS A CA 1
ATOM 680 C C . LYS A 1 84 ? 3.071 7.102 -10.514 1.00 56.62 84 LYS A C 1
ATOM 682 O O . LYS A 1 84 ? 3.803 7.486 -11.416 1.00 56.62 84 LYS A O 1
ATOM 687 N N . ARG A 1 85 ? 3.405 6.060 -9.725 1.00 49.62 85 ARG A N 1
ATOM 688 C CA . ARG A 1 85 ? 4.642 5.229 -9.810 1.00 49.62 85 ARG A CA 1
ATOM 689 C C . ARG A 1 85 ? 4.310 3.740 -10.034 1.00 49.62 85 ARG A C 1
ATOM 691 O O . ARG A 1 85 ? 3.350 3.272 -9.435 1.00 49.62 85 ARG A O 1
ATOM 698 N N . TYR A 1 86 ? 5.106 3.012 -10.830 1.00 41.53 86 TYR A N 1
ATOM 699 C CA . TYR A 1 86 ? 4.896 1.608 -11.257 1.00 41.53 86 TYR A CA 1
ATOM 700 C C . TYR A 1 86 ? 5.809 0.609 -10.500 1.00 41.53 86 TYR A C 1
ATOM 702 O O . TYR A 1 86 ? 6.996 0.882 -10.375 1.00 41.53 86 TYR A O 1
ATOM 710 N N . LEU A 1 87 ? 5.290 -0.540 -10.018 1.00 47.00 87 LEU A N 1
ATOM 711 C CA . LEU A 1 87 ? 6.060 -1.681 -9.446 1.00 47.00 87 LEU A CA 1
ATOM 712 C C . LEU A 1 87 ? 5.361 -3.032 -9.761 1.00 47.00 87 LEU A C 1
ATOM 714 O O . LEU A 1 87 ? 4.149 -3.045 -9.975 1.00 47.00 87 LEU A O 1
ATOM 718 N N . ILE A 1 88 ? 6.105 -4.150 -9.739 1.00 43.56 88 ILE A N 1
ATOM 719 C CA . ILE A 1 88 ? 5.719 -5.511 -10.196 1.00 43.56 88 ILE A CA 1
ATOM 720 C C . ILE A 1 88 ? 5.340 -6.430 -9.010 1.00 43.56 88 ILE A C 1
ATOM 722 O O . ILE A 1 88 ? 6.004 -6.376 -7.978 1.00 43.56 88 ILE A O 1
ATOM 726 N N . THR A 1 89 ? 4.316 -7.292 -9.139 1.00 49.31 89 THR A N 1
ATOM 727 C CA . THR A 1 89 ? 3.885 -8.266 -8.101 1.00 49.31 89 THR A CA 1
ATOM 728 C C . THR A 1 89 ? 3.683 -9.679 -8.673 1.00 49.31 89 THR A C 1
ATOM 730 O O . THR A 1 89 ? 3.106 -9.809 -9.750 1.00 49.31 89 THR A O 1
ATOM 733 N N . LEU A 1 90 ? 4.101 -10.726 -7.947 1.00 39.91 90 LEU A N 1
ATOM 734 C CA . LEU A 1 90 ? 3.883 -12.146 -8.281 1.00 39.91 90 LEU A CA 1
ATOM 735 C C . LEU A 1 90 ? 2.489 -12.609 -7.809 1.00 39.91 90 LEU A C 1
ATOM 737 O O . LEU A 1 90 ? 2.130 -12.367 -6.659 1.00 39.91 90 LEU A O 1
ATOM 741 N N . ASN A 1 91 ? 1.720 -13.293 -8.662 1.00 45.28 91 ASN A N 1
ATOM 742 C CA . ASN A 1 91 ? 0.486 -13.981 -8.263 1.00 45.28 91 ASN A CA 1
ATOM 743 C C . ASN A 1 91 ? 0.827 -15.415 -7.827 1.00 45.28 91 ASN A C 1
ATOM 745 O O . ASN A 1 91 ? 0.833 -16.321 -8.656 1.00 45.28 91 ASN A O 1
ATOM 749 N N . THR A 1 92 ? 1.096 -15.634 -6.540 1.00 39.94 92 THR A N 1
ATOM 750 C CA . THR A 1 92 ? 0.967 -16.967 -5.932 1.00 39.94 92 THR A CA 1
ATOM 751 C C . THR A 1 92 ? -0.351 -17.012 -5.150 1.00 39.94 92 THR A C 1
ATOM 753 O O . THR A 1 92 ? -0.595 -16.121 -4.332 1.00 39.94 92 THR A O 1
ATOM 756 N N . PRO A 1 93 ? -1.238 -18.000 -5.372 1.00 39.78 93 PRO A N 1
ATOM 757 C CA . PRO A 1 93 ? -2.339 -18.254 -4.455 1.00 39.78 93 PRO A CA 1
ATOM 758 C C . PRO A 1 93 ? -1.738 -18.848 -3.178 1.00 39.78 93 PRO A C 1
ATOM 760 O O . PRO A 1 93 ? -1.419 -20.033 -3.120 1.00 39.78 93 PRO A O 1
ATOM 763 N N . SER A 1 94 ? -1.496 -18.014 -2.167 1.00 41.25 94 SER A N 1
ATOM 764 C CA . SER A 1 94 ? -1.136 -18.498 -0.836 1.00 41.25 94 SER A CA 1
ATOM 765 C C . SER A 1 94 ? -2.396 -19.031 -0.128 1.00 41.25 94 SER A C 1
ATOM 767 O O . SER A 1 94 ? -3.458 -18.417 -0.246 1.00 41.25 94 SER A O 1
ATOM 769 N N . PRO A 1 95 ? -2.329 -20.138 0.640 1.00 33.19 95 PRO A N 1
ATOM 770 C CA . PRO A 1 95 ? -3.521 -20.787 1.202 1.00 33.19 95 PRO A CA 1
ATOM 771 C C . PRO A 1 95 ? -4.190 -20.030 2.365 1.00 33.19 95 PRO A C 1
ATOM 773 O O . PRO A 1 95 ? -5.104 -20.559 2.986 1.00 33.19 95 PRO A O 1
ATOM 776 N N . LEU A 1 96 ? -3.742 -18.815 2.706 1.00 38.91 96 LEU A N 1
ATOM 777 C CA . LEU A 1 96 ? -4.165 -18.105 3.923 1.00 38.91 96 LEU A CA 1
ATOM 778 C C . LEU A 1 96 ? -4.869 -16.760 3.678 1.00 38.91 96 LEU A C 1
ATOM 780 O O . LEU A 1 96 ? -5.060 -15.993 4.620 1.00 38.91 96 LEU A O 1
ATOM 784 N N 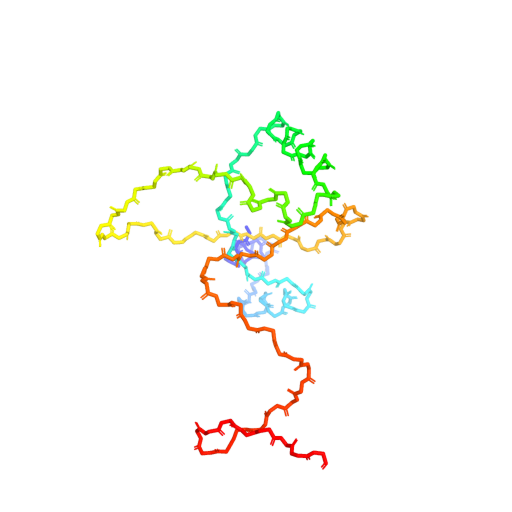. SER A 1 97 ? -5.305 -16.442 2.457 1.00 37.50 97 SER A N 1
ATOM 785 C CA . SER A 1 97 ? -6.009 -15.177 2.190 1.00 37.50 97 SER A CA 1
ATOM 786 C C . SER A 1 97 ? -7.537 -15.319 2.173 1.00 37.50 97 SER A C 1
ATOM 788 O O . SER A 1 97 ? -8.171 -15.050 1.160 1.00 37.50 97 SER A O 1
ATOM 790 N N . ASN A 1 98 ? -8.124 -15.673 3.320 1.00 36.88 98 ASN A N 1
ATOM 791 C CA . ASN A 1 98 ? -9.549 -15.450 3.622 1.00 36.88 98 ASN A CA 1
ATOM 792 C C . ASN A 1 98 ? -9.728 -14.353 4.688 1.00 36.88 98 ASN A C 1
ATOM 794 O O . ASN A 1 98 ? -10.590 -14.441 5.558 1.00 36.88 98 ASN A O 1
ATOM 798 N N . ILE A 1 99 ? -8.914 -13.296 4.628 1.00 34.53 99 ILE A N 1
ATOM 799 C CA . ILE A 1 99 ? -9.159 -12.063 5.385 1.00 34.53 99 ILE A CA 1
ATOM 800 C C . ILE A 1 99 ? -9.655 -11.015 4.389 1.00 34.53 99 ILE A C 1
ATOM 802 O O . ILE A 1 99 ? -8.893 -10.419 3.629 1.00 34.53 99 ILE A O 1
ATOM 806 N N . VAL A 1 100 ? -10.979 -10.875 4.381 1.00 34.22 100 VAL A N 1
ATOM 807 C CA . VAL A 1 100 ? -11.804 -9.875 3.689 1.00 34.22 100 VAL A CA 1
ATOM 808 C C . VAL A 1 100 ? -11.243 -8.458 3.994 1.00 34.22 100 VAL A C 1
ATOM 810 O O . VAL A 1 100 ? -10.571 -8.257 5.002 1.00 34.22 100 VAL A O 1
ATOM 813 N N . VAL A 1 101 ? -11.409 -7.421 3.167 1.00 30.25 101 VAL A N 1
ATOM 814 C CA . VAL A 1 101 ? -12.571 -6.519 3.267 1.00 30.25 101 VAL A CA 1
ATOM 815 C C . VAL A 1 101 ? -12.487 -5.373 2.240 1.00 30.25 101 VAL A C 1
ATOM 817 O O . VAL A 1 101 ? -11.451 -4.737 2.055 1.00 30.25 101 VAL A O 1
ATOM 820 N N . ALA A 1 102 ? -13.674 -5.120 1.683 1.00 30.23 102 ALA A N 1
ATOM 821 C CA . ALA A 1 102 ? -14.280 -3.886 1.183 1.00 30.23 102 ALA A CA 1
ATOM 822 C C . ALA A 1 102 ? -13.747 -3.181 -0.071 1.00 30.23 102 ALA A C 1
ATOM 824 O O . ALA A 1 102 ? -12.710 -2.523 -0.117 1.00 30.23 102 ALA A O 1
ATOM 825 N N . GLN A 1 103 ? -14.649 -3.214 -1.048 1.00 32.06 103 GLN A N 1
ATOM 826 C CA . GLN A 1 103 ? -15.006 -2.134 -1.954 1.00 32.06 103 GLN A CA 1
ATOM 827 C C . GLN A 1 103 ? -14.769 -0.732 -1.366 1.00 32.06 103 GLN A C 1
ATOM 829 O O . GLN A 1 103 ? -15.295 -0.360 -0.320 1.00 32.06 103 GLN A O 1
ATOM 834 N N . SER A 1 104 ? -14.007 0.054 -2.116 1.00 31.80 104 SER A N 1
ATOM 835 C CA . SER A 1 104 ? -13.896 1.504 -1.996 1.00 31.80 104 SER A CA 1
ATOM 836 C C . SER A 1 104 ? -15.260 2.152 -2.272 1.00 31.80 104 SER A C 1
ATOM 838 O O . SER A 1 104 ? -15.670 2.223 -3.430 1.00 31.80 104 SER A O 1
ATOM 840 N N . TRP A 1 105 ? -15.925 2.653 -1.232 1.00 28.02 105 TRP A N 1
ATOM 841 C CA . TRP A 1 105 ? -17.066 3.566 -1.333 1.00 28.02 105 TRP A CA 1
ATOM 842 C C . TRP A 1 105 ? -16.592 4.996 -1.043 1.00 28.02 105 TRP A C 1
ATOM 844 O O . TRP A 1 105 ? -16.453 5.392 0.108 1.00 28.02 105 TRP A O 1
ATOM 854 N N . PHE A 1 106 ? -16.343 5.769 -2.097 1.00 29.36 106 PHE A N 1
ATOM 855 C CA . PHE A 1 106 ? -16.440 7.229 -2.056 1.00 29.36 106 PHE A CA 1
ATOM 856 C C . PHE A 1 106 ? -17.499 7.615 -3.093 1.00 29.36 106 PHE A C 1
ATOM 858 O O . PHE A 1 106 ? -17.271 7.459 -4.291 1.00 29.36 106 PHE A O 1
A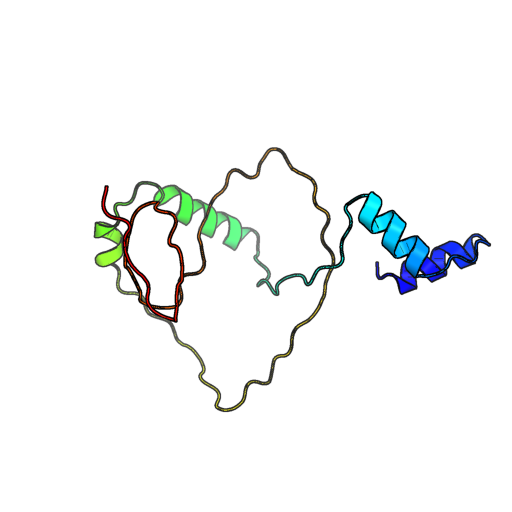TOM 865 N N . GLY A 1 107 ? -18.666 8.056 -2.615 1.00 31.14 107 GLY A N 1
ATOM 866 C CA . GLY A 1 107 ? -19.789 8.547 -3.422 1.00 31.14 107 GLY A CA 1
ATOM 867 C C . GLY A 1 107 ? -21.154 8.022 -2.938 1.00 31.14 107 GLY A C 1
ATOM 868 O O . GLY A 1 107 ? -21.300 6.811 -2.767 1.00 31.14 107 GLY A O 1
ATOM 869 N N . PRO A 1 108 ? -22.164 8.886 -2.711 1.00 37.00 108 PRO A N 1
ATOM 870 C CA . PRO A 1 108 ? -23.499 8.453 -2.320 1.00 37.00 108 PRO A CA 1
ATOM 871 C C . PRO A 1 108 ? -24.299 8.052 -3.567 1.00 37.00 108 PRO A C 1
ATOM 873 O O . PRO A 1 108 ? -24.652 8.898 -4.380 1.00 37.00 108 PRO A O 1
ATOM 876 N N . ALA A 1 109 ? -24.597 6.763 -3.716 1.00 32.69 109 ALA A N 1
ATOM 877 C CA . ALA A 1 109 ? -25.689 6.271 -4.558 1.00 32.69 109 ALA A CA 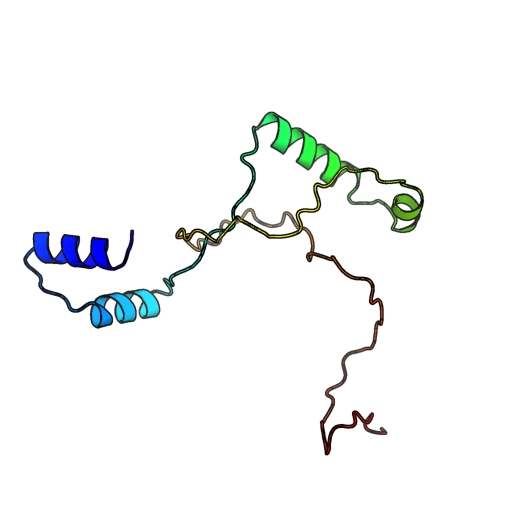1
ATOM 878 C C . ALA A 1 109 ? -26.025 4.831 -4.150 1.00 32.69 109 ALA A C 1
ATOM 880 O O . ALA A 1 109 ? -25.500 3.859 -4.688 1.00 32.69 109 ALA A O 1
ATOM 881 N N . PHE A 1 110 ? -26.898 4.698 -3.155 1.00 31.89 110 PHE A N 1
ATOM 882 C CA . PHE A 1 110 ? -27.609 3.452 -2.908 1.00 31.89 110 PHE A CA 1
ATOM 883 C C . PHE A 1 110 ? -28.803 3.401 -3.868 1.00 31.89 110 PHE A C 1
ATOM 885 O O . PHE A 1 110 ? -29.758 4.154 -3.702 1.00 31.89 110 PHE A O 1
ATOM 892 N N . LEU A 1 111 ? -28.757 2.515 -4.863 1.00 33.19 111 LEU A N 1
ATOM 893 C CA . LEU A 1 111 ? -29.971 1.967 -5.463 1.00 33.19 111 LEU A CA 1
ATOM 894 C C . LEU A 1 111 ? -29.743 0.485 -5.764 1.00 33.19 111 LEU A C 1
ATOM 896 O O . LEU A 1 111 ? -29.023 0.104 -6.684 1.00 33.19 111 LEU A O 1
ATOM 900 N N . GLN A 1 112 ? -30.343 -0.351 -4.929 1.00 36.31 112 GLN A N 1
ATOM 901 C CA . GLN A 1 112 ? -30.431 -1.786 -5.124 1.00 36.31 112 GLN A CA 1
ATOM 902 C C . GLN A 1 112 ? -31.475 -2.059 -6.212 1.00 36.31 112 GLN A C 1
ATOM 904 O O . GLN A 1 112 ? -32.649 -1.761 -6.013 1.00 36.31 112 GLN A O 1
ATOM 909 N N . GLN A 1 113 ? -31.075 -2.635 -7.348 1.00 35.22 113 GLN A N 1
ATOM 910 C CA . GLN A 1 113 ? -32.008 -3.313 -8.250 1.00 35.22 113 GLN A CA 1
ATOM 911 C C . GLN A 1 113 ? -31.409 -4.621 -8.757 1.00 35.22 113 GLN A C 1
ATOM 913 O O . GLN A 1 113 ? -30.220 -4.721 -9.058 1.00 35.22 113 GLN A O 1
ATOM 918 N N . GLY A 1 114 ? -32.271 -5.635 -8.737 1.00 34.72 114 GLY A N 1
ATOM 919 C CA . GLY A 1 114 ? -31.960 -7.037 -8.928 1.00 34.72 114 GLY A CA 1
ATOM 920 C C . GLY A 1 114 ? -31.420 -7.375 -10.311 1.00 34.72 114 GLY A C 1
ATOM 921 O O . GLY A 1 114 ? -31.492 -6.606 -11.268 1.00 34.72 114 GLY A O 1
ATOM 922 N N . GLN A 1 115 ? -30.868 -8.580 -10.375 1.00 38.09 115 GLN A N 1
ATOM 923 C CA . GLN A 1 115 ? -30.329 -9.203 -11.571 1.00 38.09 115 GLN A CA 1
ATOM 924 C C . GLN A 1 115 ? -31.390 -9.236 -12.684 1.00 38.09 115 GLN A C 1
ATOM 926 O O . GLN A 1 115 ? -32.396 -9.931 -12.582 1.00 38.09 115 GLN A O 1
ATOM 931 N N . GLY A 1 116 ? -31.147 -8.476 -13.750 1.00 41.03 116 GLY A N 1
ATOM 932 C CA . GLY A 1 116 ? -31.943 -8.458 -14.971 1.00 41.03 116 GLY A CA 1
ATOM 933 C C . GLY A 1 116 ? -31.108 -7.872 -16.105 1.00 41.03 116 GLY A C 1
ATOM 934 O O . GLY A 1 116 ? -30.447 -6.848 -15.938 1.00 41.03 116 GLY A O 1
ATOM 935 N N . ARG A 1 117 ? -31.061 -8.560 -17.248 1.00 41.50 117 ARG A N 1
ATOM 936 C CA . ARG A 1 117 ? -30.285 -8.157 -18.427 1.00 41.50 117 ARG A CA 1
ATOM 937 C C . ARG A 1 117 ? -31.056 -7.058 -19.165 1.00 41.50 117 ARG A C 1
ATOM 939 O O . ARG A 1 117 ? -32.114 -7.326 -19.722 1.00 41.50 117 ARG A O 1
ATOM 946 N N . TRP A 1 118 ? -30.537 -5.835 -19.169 1.00 41.47 118 TRP A N 1
ATOM 947 C CA . TRP A 1 118 ? -31.158 -4.701 -19.856 1.00 41.47 118 TRP A CA 1
ATOM 948 C C . TRP A 1 118 ? -30.652 -4.587 -21.299 1.00 41.47 118 TRP A C 1
ATOM 950 O O . TRP A 1 118 ? -29.442 -4.583 -21.530 1.00 41.47 118 TRP A O 1
ATOM 960 N N . LEU A 1 119 ? -31.561 -4.452 -22.267 1.00 43.41 119 LEU A N 1
ATOM 961 C CA . LEU A 1 119 ? -31.228 -4.086 -23.648 1.00 43.41 119 LEU A CA 1
ATOM 962 C C . LEU A 1 119 ? -31.366 -2.572 -23.835 1.00 43.41 119 LEU A C 1
ATOM 964 O O . LEU A 1 119 ? -32.326 -1.956 -23.375 1.00 43.41 119 LEU A O 1
ATOM 968 N N . LYS A 1 120 ? -30.391 -1.973 -24.524 1.00 42.03 120 LYS A N 1
ATOM 969 C CA . LYS A 1 120 ? -30.342 -0.537 -24.811 1.00 42.03 120 LYS A CA 1
ATOM 970 C C . LYS A 1 120 ? -30.730 -0.299 -26.269 1.00 42.03 120 LYS A C 1
ATOM 972 O O . LYS A 1 120 ? -29.963 -0.629 -27.167 1.00 42.03 120 LYS A O 1
ATOM 977 N N . LEU A 1 121 ? -31.889 0.313 -26.501 1.00 41.25 121 LEU A N 1
ATOM 978 C CA . LEU A 1 121 ? -32.304 0.821 -27.812 1.00 41.25 121 LEU A CA 1
ATOM 979 C C . LEU A 1 121 ? -32.528 2.332 -27.708 1.00 41.25 121 LEU A C 1
ATOM 981 O O . LEU A 1 121 ? -33.220 2.809 -26.814 1.00 41.25 121 LEU A O 1
ATOM 985 N N . ARG A 1 122 ? -31.887 3.093 -28.605 1.00 40.69 122 ARG A N 1
ATOM 986 C CA . ARG A 1 122 ? -32.045 4.555 -28.758 1.00 40.69 122 ARG A CA 1
ATOM 987 C C . ARG A 1 122 ? -32.017 5.350 -27.441 1.00 40.69 122 ARG A C 1
ATOM 989 O O . ARG A 1 122 ? -32.864 6.196 -27.182 1.00 40.69 122 ARG A O 1
ATOM 996 N N . GLY A 1 123 ? -31.015 5.079 -26.604 1.00 43.59 123 GLY A N 1
ATOM 997 C CA . GLY A 1 123 ? -30.679 5.939 -25.464 1.00 43.59 123 GLY A CA 1
ATOM 998 C C . GLY A 1 123 ? -31.625 5.884 -24.258 1.00 43.59 123 GLY A C 1
ATOM 999 O O . GLY A 1 123 ? -31.373 6.603 -23.296 1.00 43.59 123 GLY A O 1
ATOM 1000 N N . ARG A 1 124 ? -32.653 5.024 -24.252 1.00 36.44 124 ARG A N 1
ATOM 1001 C CA . ARG A 1 124 ? -33.579 4.856 -23.119 1.00 36.44 124 ARG A CA 1
ATOM 1002 C C . ARG A 1 124 ? -33.554 3.410 -22.617 1.00 36.44 124 ARG A C 1
ATOM 1004 O O . ARG A 1 124 ? -33.624 2.476 -23.411 1.00 36.44 124 ARG A O 1
ATOM 1011 N N . TRP A 1 125 ? -33.423 3.226 -21.304 1.00 44.88 125 TRP A N 1
ATOM 1012 C CA . TRP A 1 125 ? -33.496 1.911 -20.661 1.00 44.88 125 TRP A CA 1
ATOM 1013 C C . TRP A 1 125 ? -34.966 1.521 -20.470 1.00 44.88 125 TRP A C 1
ATOM 1015 O O . TRP A 1 125 ? -35.736 2.318 -19.937 1.00 44.88 125 TRP A O 1
ATOM 1025 N N . MET A 1 126 ? -35.360 0.324 -20.908 1.00 45.19 126 MET A N 1
ATOM 1026 C CA . MET A 1 126 ? -36.714 -0.212 -20.709 1.00 45.19 126 MET A CA 1
ATOM 1027 C C . MET A 1 126 ? -36.642 -1.583 -20.030 1.00 45.19 126 MET A C 1
ATOM 1029 O O . MET A 1 126 ? -35.780 -2.392 -20.376 1.00 45.19 126 MET A O 1
ATOM 1033 N N . GLN A 1 127 ? -37.528 -1.827 -19.058 1.00 55.25 127 GLN A N 1
ATOM 1034 C CA . GLN A 1 127 ? -37.704 -3.150 -18.450 1.00 55.25 127 GLN A CA 1
ATOM 1035 C C . GLN A 1 127 ? -38.432 -4.059 -19.451 1.00 55.25 127 GLN A C 1
ATOM 1037 O O . GLN A 1 127 ? -39.442 -3.625 -20.008 1.00 55.25 127 GLN A O 1
ATOM 1042 N N . PRO A 1 128 ? -37.966 -5.296 -19.698 1.00 45.59 128 PRO A N 1
ATOM 1043 C CA . PRO A 1 128 ? -38.761 -6.275 -20.425 1.00 45.59 128 PRO A CA 1
ATOM 1044 C C . PRO A 1 128 ? -39.938 -6.700 -19.541 1.00 45.59 128 PRO A C 1
ATOM 1046 O O . PRO A 1 128 ? -39.727 -7.159 -18.416 1.00 45.59 128 PRO A O 1
ATOM 1049 N N . ASN A 1 129 ? -41.165 -6.542 -20.035 1.00 49.88 129 ASN A N 1
ATOM 1050 C CA . ASN A 1 129 ? -42.331 -7.158 -19.405 1.00 49.88 129 ASN A CA 1
ATOM 1051 C C . ASN A 1 129 ? -42.171 -8.689 -19.453 1.00 49.88 129 ASN A C 1
ATOM 1053 O O . ASN A 1 129 ? -41.665 -9.215 -20.447 1.00 49.88 129 ASN A O 1
ATOM 1057 N N . LYS A 1 130 ? -42.549 -9.371 -18.365 1.00 49.41 130 LYS A N 1
ATOM 1058 C CA . LYS A 1 130 ? -42.672 -10.836 -18.336 1.00 49.41 130 LYS A CA 1
ATOM 1059 C C . LYS A 1 130 ? -43.779 -11.307 -19.269 1.00 49.41 130 LYS A C 1
ATOM 1061 O O . LYS A 1 130 ? -44.782 -10.567 -19.381 1.00 49.41 130 LYS A O 1
#

Organism: Ameiurus melas (NCBI:txid219545)

Sequence (130 aa):
MTLDELQRTTAEVGESVHRTTISRTLHKSGLYGRVARRKPFLKDIHKKSRLKFATSHLGDTPNMWKKVLWSDETKIELFAHNAKRYLITLNTPSPLSNIVVAQSWFGPAFLQQGQGRWLKLRGRWMQPNK

Secondary structure (DSSP, 8-state):
--HHHHHHHHHHTT----HHHHHHHHHHTT-----PPP-----HHHHHHHHHHHHHTTT--HHHHTTPPP-------SS---------------TT----------S------------EETTEE-PPP-

Foldseek 3Di:
DDLVVVQVVCVVVVDRDDSVVSVVVCVVVVFDWWADDDDDDDDPVRVVVVVVVCVVCVPPDPVVVVPDDDDDDDDDDPDDDDDGGGDGDDDDPDVPPPPDDDDDDDDDDDDDDDDDDWDDDPHDTDDDDD

Radius of gyration: 24.01 Å; chains: 1; bounding box: 68×45×47 Å

pLDDT: mean 70.97, std 24.93, range [28.02, 97.38]

=== Feature glossary ===
Legend for the data blocks above and below:

— What the protein is —

Sequence gives the chain of amino acids in standard one-letter code (A=alanine, C=cysteine, …, Y=tyrosine), read N→C. It is the only feature that is directly encoded by the gene; all structural features are derived from the folded form of this sequence.

The annotation block draws on four external resources. InterPro: which protein families and domains the sequence belongs to. GO: standardized terms for what the protein does, what process it participates in, and where in the cell it acts. CATH: which structural fold it has in the CATH hierarchy. Organism: the species of origin.

— Where its atoms are —

Atomic coordinates in PDBx/mmCIF format — the same representation the Protein Data Bank distributes. Each line of the _atom_site loop places one backbone atom in Cartesian space (units: ångströms, origin: arbitrary).

Six rendered views show the 3D structure from the faces of a cube — i.e. along ±x, ±y, ±z. Rendering representation is drawn randomly per protein from cartoon (secondary-structure ribbons), sticks (backbone bonds), or molecular surface; coloring is either N→C rainbow (blue at the N-terminus thr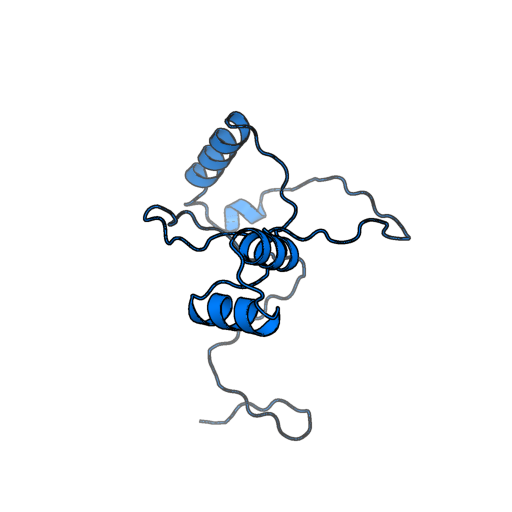ough red at the C-terminus) or one color per chain.

— Local backbone conformation —

DSSP 8-state secondary structure assigns each residue one of H (α-helix), G (3₁₀-helix), I (π-helix), E (extended β-strand), B (isolated β-bridge), T (hydrogen-bonded turn), S (bend), or '-' (coil). The assignment is computed from backbone hydrogen-bond geometry via the Kabsch–Sander algorithm.

P-SEA three-state annotation labels each residue as helix, strand, or coil based purely on the geometry of the Cα trace. It serves as a fallback when the full backbone (and thus DSSP) is unavailable.

φ (phi) and ψ (psi) are the two rotatable backbone dihedrals per residue: φ is the C(i-1)–N–Cα–C torsion, ψ is the N–Cα–C–N(i+1) torsion, both in degrees on (−180°, 180°]. α-helical residues cluster near (−60°, −45°); β-strand residues near (−120°, +130°). A Ramachandran plot is simply a scatter of (φ, ψ) for every residue.

— Global shape and packing —

Radius of gyration (Rg) is the root-mean-square distance of Cα atoms from their centroid — a single number for overall size and compactness. A globular domain of N residues has Rg ≈ 2.2·N^0.38 Å; an extended or disordered chain has a much larger Rg. The Cα contact count is the number of residue pairs whose Cα atoms are within 8 Å and are more than four positions apart in sequence — a standard proxy for tertiary packing density. The bounding box is the smallest axis-aligned box enclosing all Cα atoms.

Accessible surface area quantifies burial. A residue with SASA near zero is packed into the hydrophobic core; one with SASA >100 Å² sits on the surface. Computed here via the Shrake–Rupley numerical algorithm with a 1.4 Å probe.

The contact map is a binary N×N matrix image: pixel (i, j) is dark where Cα_i and Cα_j are within 8 Å and |i−j|>4. Because the |i−j|>4 filter removes local helical contacts, off-diagonal stripes parallel to the main diagonal indicate parallel β-sheets; stripes perpendicular to it indicate antiparallel β-sheets. The Ramachandran plot scatters every residue's (φ, ψ) pair against the sterically allowed regions. The PAE heatmap renders the predicted-aligned-error matrix.

— Structural neighborhood —

A 3Di character summarizes, for each residue, the relative orientation of the Cα frame of its nearest spatial neighbor. Because it encodes fold topology rather than chemistry, 3Di alignments detect remote structural similarity that sequence alignment misses.

Structural nearest neighbors (via Foldseek easy-search vs the PDB). Reported per hit: target PDB id, E-value, and alignment TM-score. A TM-score above ~0.5 is the conventional threshold for 'same fold'.

— Confidence and disorder —

For AlphaFold models, the B-factor field carries pLDDT — the model's own estimate of local accuracy on a 0–100 scale. Regions with pLDDT<50 should be treated as essentially unmodeled; they often correspond to intrinsically disordered segments.

B-factor (Debye–Waller factor) reflects atomic displacement in the crystal lattice. It is an experimental observable (units Å²), not a prediction; low values mean the atom is pinned down, high values mean it moves or is heterogeneous across the crystal.

Predicted Aligned Error (PAE) is an AlphaFold confidence matrix: entry (i, j) is the expected error in the position of residue j, in ångströms, when the prediction is superimposed on the true structure at residue i. Low PAE within a block of residues means that block is internally rigid and well-predicted; high PAE between two blocks means their relative placement is uncertain even if each block individually is confident.